Protein AF-A0A945I7U2-F1 (afdb_monomer_lite)

Sequence (78 aa):
LLTTLYGALIANLVALPIATKLKKKTEIERNTKSMIIEAVTQIQAKTSHKVVAEYLEVYLPDSQRPATPIGEAEQSAE

Radius of gyration: 22.03 Å; chains: 1; bounding box: 55×35×50 Å

Secondary structure (DSSP, 8-state):
-HHHHHHHHHIIIIIHHHHHHHHHHHHHHHHHHHHHHHHHHHHHTT--HHHHHHHHHHTS-GGGS-SS-TTTTTTT--

Foldseek 3Di:
DVVVVVVVCCCVVPVVVVVVVVVVVVVLVVLVVVLVVQLVVCVVVVHPPLVNVVSSLVSDDPVPPDPDNPVVPPVVPD

pLDDT: mean 76.95, std 15.35, range [39.22, 93.69]

Structure (mmCIF, N/CA/C/O backbone):
data_AF-A0A945I7U2-F1
#
_entry.id   AF-A0A945I7U2-F1
#
loop_
_atom_site.group_PDB
_atom_site.id
_atom_site.type_symbol
_atom_site.label_atom_id
_atom_site.label_alt_id
_atom_site.label_comp_id
_atom_site.label_asym_id
_atom_site.label_entity_id
_atom_site.label_seq_id
_atom_site.pdbx_PDB_ins_code
_atom_site.Cartn_x
_atom_site.Cartn_y
_atom_site.Cartn_z
_atom_site.occupancy
_atom_site.B_iso_or_equiv
_atom_site.auth_seq_id
_atom_site.auth_comp_id
_atom_site.auth_asym_id
_atom_site.auth_atom_id
_atom_site.pdbx_PDB_model_num
ATOM 1 N N . LEU A 1 1 ? 21.670 11.859 -26.459 1.00 70.62 1 LEU A N 1
ATOM 2 C CA . LEU A 1 1 ? 20.640 10.899 -26.925 1.00 70.62 1 LEU A CA 1
ATOM 3 C C . LEU A 1 1 ? 20.775 9.524 -26.265 1.00 70.62 1 LEU A C 1
ATOM 5 O O . LEU A 1 1 ? 19.767 9.006 -25.811 1.00 70.62 1 LEU A O 1
ATOM 9 N N . LEU A 1 2 ? 21.981 8.952 -26.125 1.00 82.25 2 LEU A N 1
ATOM 10 C CA . LEU A 1 2 ? 22.167 7.655 -25.445 1.00 82.25 2 LEU A CA 1
ATOM 11 C C . LEU A 1 2 ? 21.850 7.697 -23.939 1.00 82.25 2 LEU A C 1
ATOM 13 O O . LEU A 1 2 ? 21.169 6.816 -23.432 1.00 82.25 2 LEU A O 1
ATOM 17 N N . THR A 1 3 ? 22.250 8.760 -23.238 1.00 87.62 3 THR A N 1
ATOM 18 C CA . THR A 1 3 ? 21.875 8.987 -21.829 1.00 87.62 3 THR A CA 1
ATOM 19 C C . THR A 1 3 ? 20.361 9.15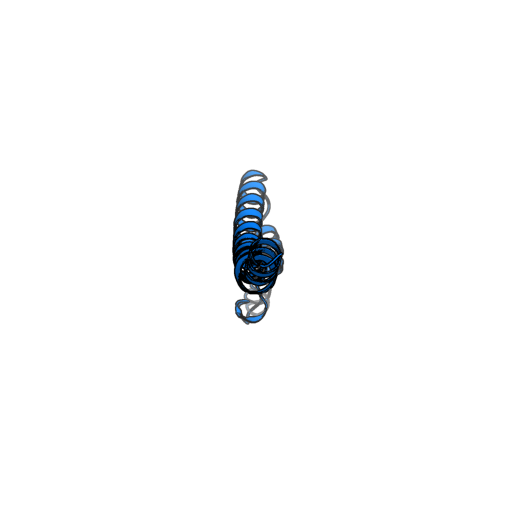8 -21.647 1.00 87.62 3 THR A C 1
ATOM 21 O O . THR A 1 3 ? 19.797 8.690 -20.663 1.00 87.62 3 THR A O 1
ATOM 24 N N . THR A 1 4 ? 19.681 9.754 -22.631 1.00 88.00 4 THR A N 1
ATOM 25 C CA . THR A 1 4 ? 18.216 9.900 -22.675 1.00 88.00 4 THR A CA 1
ATOM 26 C C . THR A 1 4 ? 17.516 8.556 -22.894 1.00 88.00 4 THR A C 1
ATOM 28 O O . THR A 1 4 ? 16.549 8.249 -22.202 1.00 88.00 4 THR A O 1
ATOM 31 N N . LEU A 1 5 ? 18.035 7.726 -23.808 1.00 88.19 5 LEU A N 1
ATOM 32 C CA . LEU A 1 5 ? 17.553 6.361 -24.032 1.00 88.19 5 LEU A CA 1
ATOM 33 C C . LEU A 1 5 ? 17.751 5.490 -22.782 1.00 88.19 5 LEU A C 1
ATOM 35 O O . LEU A 1 5 ? 16.842 4.766 -22.384 1.00 88.19 5 LEU A O 1
ATOM 39 N N . TYR A 1 6 ? 18.910 5.597 -22.130 1.00 90.31 6 TYR A N 1
ATOM 40 C CA . TYR A 1 6 ? 19.222 4.848 -20.913 1.00 90.31 6 TYR A CA 1
ATOM 41 C C . TYR A 1 6 ? 18.286 5.225 -19.754 1.00 90.31 6 TYR A C 1
ATOM 43 O O . TYR A 1 6 ? 17.770 4.351 -19.060 1.00 90.31 6 TYR A O 1
ATOM 51 N N . GLY A 1 7 ? 17.977 6.518 -19.605 1.00 90.69 7 GLY A N 1
ATOM 52 C CA . GLY A 1 7 ? 16.982 6.998 -18.644 1.00 90.69 7 GLY A CA 1
ATOM 53 C C . GLY A 1 7 ? 15.574 6.462 -18.923 1.00 90.69 7 GLY A C 1
ATOM 54 O O . GLY A 1 7 ? 14.916 5.977 -18.005 1.00 90.69 7 GLY A O 1
ATOM 55 N N . ALA A 1 8 ? 15.129 6.478 -20.184 1.00 91.00 8 ALA A N 1
ATOM 56 C CA . ALA A 1 8 ? 13.821 5.946 -20.571 1.00 91.00 8 ALA A CA 1
ATOM 57 C C . ALA A 1 8 ? 13.707 4.427 -20.341 1.00 91.00 8 ALA A C 1
ATOM 59 O O . ALA A 1 8 ? 12.657 3.947 -19.910 1.00 91.00 8 ALA A O 1
ATOM 60 N N . LEU A 1 9 ? 14.784 3.671 -20.580 1.00 91.56 9 LEU A N 1
ATOM 61 C CA . LEU A 1 9 ? 14.827 2.232 -20.314 1.00 91.56 9 LEU A CA 1
ATOM 62 C C . LEU A 1 9 ? 14.750 1.930 -18.814 1.00 91.56 9 LEU A C 1
ATOM 64 O O . LEU A 1 9 ? 13.922 1.121 -18.403 1.00 91.56 9 LEU A O 1
ATOM 68 N N . ILE A 1 10 ? 15.547 2.606 -17.981 1.00 91.31 10 ILE A N 1
ATOM 69 C CA . ILE A 1 10 ? 15.533 2.394 -16.523 1.00 91.31 10 ILE A CA 1
ATOM 70 C C . ILE A 1 10 ? 14.193 2.817 -15.914 1.00 91.31 10 ILE A C 1
ATOM 72 O O . ILE A 1 10 ? 13.646 2.103 -15.070 1.00 91.31 10 ILE A O 1
ATOM 76 N N . ALA A 1 11 ? 13.632 3.948 -16.349 1.00 90.75 11 ALA A N 1
ATOM 77 C CA . ALA A 1 11 ? 12.351 4.433 -15.846 1.00 90.75 11 ALA A CA 1
ATOM 78 C C . ALA A 1 11 ? 11.234 3.407 -16.085 1.00 90.75 11 ALA A C 1
ATOM 80 O O . ALA A 1 11 ? 10.514 3.038 -15.156 1.00 90.75 11 ALA A O 1
ATOM 81 N N . ASN A 1 12 ? 11.131 2.894 -17.312 1.00 90.50 12 ASN A N 1
ATOM 82 C CA . ASN A 1 12 ? 10.025 2.021 -17.685 1.00 90.50 12 ASN A CA 1
ATOM 83 C C . ASN A 1 12 ? 10.219 0.562 -17.251 1.00 90.50 12 ASN A C 1
ATOM 85 O O . ASN A 1 12 ? 9.251 -0.089 -16.862 1.00 90.50 12 ASN A O 1
ATOM 89 N N . LEU A 1 13 ? 11.450 0.044 -17.288 1.00 88.88 13 LEU A N 1
ATOM 90 C CA . LEU A 1 13 ? 11.726 -1.368 -16.997 1.00 88.88 13 LEU A CA 1
ATOM 91 C C . LEU A 1 13 ? 12.054 -1.640 -15.530 1.00 88.88 13 LEU A C 1
ATOM 93 O O . LEU A 1 13 ? 11.871 -2.764 -15.074 1.00 88.88 13 LEU A O 1
ATOM 97 N N . VAL A 1 14 ? 12.540 -0.643 -14.784 1.00 90.19 14 VAL A N 1
ATOM 98 C CA . VAL A 1 14 ? 12.990 -0.830 -13.396 1.00 90.19 14 VAL A CA 1
ATOM 99 C C . VAL A 1 14 ? 12.145 -0.002 -12.436 1.00 90.19 14 VAL A C 1
ATOM 101 O O . VAL A 1 14 ? 11.526 -0.556 -11.527 1.00 90.19 14 VAL A O 1
ATOM 104 N N . ALA A 1 15 ? 12.050 1.312 -12.645 1.00 91.94 15 ALA A N 1
ATOM 105 C CA . ALA A 1 15 ? 11.372 2.187 -11.689 1.00 91.94 15 ALA A CA 1
ATOM 106 C C . ALA A 1 15 ? 9.852 1.943 -11.632 1.00 91.94 15 ALA A C 1
ATOM 108 O O . ALA A 1 15 ? 9.299 1.814 -10.539 1.00 91.94 15 ALA A O 1
ATOM 109 N N . LEU A 1 16 ? 9.175 1.806 -12.780 1.00 92.12 16 LEU A N 1
ATOM 110 C CA . LEU A 1 16 ? 7.732 1.525 -12.837 1.00 92.12 16 LEU A CA 1
ATOM 111 C C . LEU A 1 16 ? 7.313 0.215 -12.136 1.00 92.12 16 LEU A C 1
ATOM 113 O O . LEU A 1 16 ? 6.382 0.258 -11.319 1.00 92.12 16 LEU A O 1
ATOM 117 N N . PRO A 1 17 ? 7.946 -0.952 -12.380 1.00 92.44 17 PRO A N 1
ATOM 118 C CA . PRO A 1 17 ? 7.556 -2.176 -11.682 1.00 92.44 17 PRO A CA 1
ATOM 119 C C . PRO A 1 17 ? 7.876 -2.130 -10.184 1.00 92.44 17 PRO A C 1
ATOM 121 O O . PRO A 1 17 ? 7.098 -2.667 -9.391 1.00 92.44 17 PRO A O 1
ATOM 124 N N . ILE A 1 18 ? 8.960 -1.459 -9.772 1.00 93.19 18 ILE A N 1
ATOM 125 C CA . ILE A 1 18 ? 9.272 -1.249 -8.349 1.00 93.19 18 ILE A CA 1
ATOM 126 C C . ILE A 1 18 ? 8.191 -0.388 -7.691 1.00 93.19 18 ILE A C 1
ATOM 128 O O . ILE A 1 18 ? 7.636 -0.789 -6.667 1.00 93.19 18 ILE A O 1
ATOM 132 N N . ALA A 1 19 ? 7.830 0.741 -8.304 1.00 93.00 19 ALA A N 1
ATOM 133 C CA . ALA A 1 19 ? 6.778 1.623 -7.804 1.00 93.00 19 ALA A CA 1
ATOM 134 C C . ALA A 1 19 ? 5.435 0.888 -7.686 1.00 93.00 19 ALA A C 1
ATOM 136 O O . ALA A 1 19 ? 4.745 1.007 -6.676 1.00 93.00 19 ALA A O 1
ATOM 137 N N . THR A 1 20 ? 5.090 0.063 -8.677 1.00 93.00 20 THR A N 1
ATOM 138 C CA . THR A 1 20 ? 3.844 -0.717 -8.670 1.00 93.00 20 THR A CA 1
ATOM 139 C C . THR A 1 20 ? 3.834 -1.766 -7.557 1.00 93.00 20 THR A C 1
ATOM 141 O O . THR A 1 20 ? 2.835 -1.909 -6.852 1.00 93.00 20 THR A O 1
ATOM 144 N N . LYS A 1 21 ? 4.941 -2.493 -7.357 1.00 92.25 21 LYS A N 1
ATOM 145 C CA . LYS A 1 21 ? 5.068 -3.473 -6.264 1.00 92.25 21 LYS A CA 1
ATOM 146 C C . LYS A 1 21 ? 4.974 -2.807 -4.895 1.00 92.25 21 LYS A C 1
ATOM 148 O O . LYS A 1 21 ? 4.306 -3.339 -4.009 1.00 92.25 21 LYS A O 1
ATOM 153 N N . LEU A 1 22 ? 5.617 -1.654 -4.734 1.00 92.75 22 LEU A N 1
ATOM 154 C CA . LEU A 1 22 ? 5.585 -0.906 -3.485 1.00 92.75 22 LEU A CA 1
ATOM 155 C C . LEU A 1 22 ? 4.174 -0.387 -3.204 1.00 92.75 22 LEU A C 1
ATOM 157 O O . LEU A 1 22 ? 3.647 -0.631 -2.126 1.00 92.75 22 LEU A O 1
ATOM 161 N N . LYS A 1 23 ? 3.517 0.204 -4.209 1.00 93.69 23 LYS A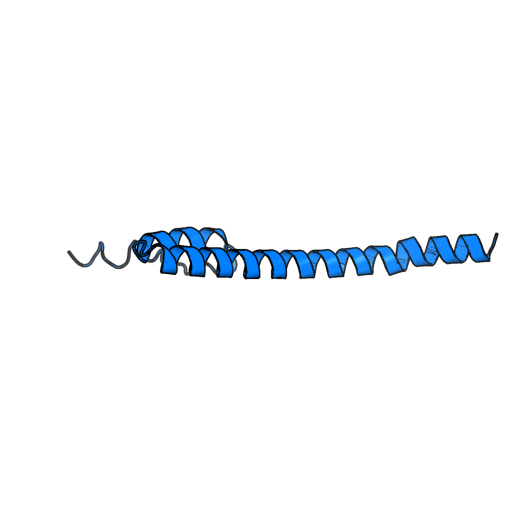 N 1
ATOM 162 C CA . LYS A 1 23 ? 2.136 0.686 -4.102 1.00 93.69 23 LYS A CA 1
ATOM 163 C C . LYS A 1 23 ? 1.169 -0.427 -3.694 1.00 93.69 23 LYS A C 1
ATOM 165 O O . LYS A 1 23 ? 0.373 -0.213 -2.789 1.00 93.69 23 LYS A O 1
ATOM 170 N N . LYS A 1 24 ? 1.287 -1.624 -4.284 1.00 92.94 24 LYS A N 1
ATOM 171 C CA . LYS A 1 24 ? 0.479 -2.794 -3.891 1.00 92.94 24 LYS A CA 1
ATOM 172 C C . LYS A 1 24 ? 0.683 -3.178 -2.423 1.00 92.94 24 LYS A C 1
ATOM 174 O O . LYS A 1 24 ? -0.288 -3.418 -1.717 1.00 92.94 24 LYS A O 1
ATOM 179 N N . LYS A 1 25 ? 1.932 -3.220 -1.943 1.00 91.69 25 LYS A N 1
ATOM 180 C CA . LYS A 1 25 ? 2.218 -3.490 -0.521 1.00 91.69 25 LYS A CA 1
ATOM 181 C C . LYS A 1 25 ? 1.643 -2.404 0.388 1.00 91.69 25 LYS A C 1
ATOM 183 O O . LYS A 1 25 ? 1.018 -2.725 1.392 1.00 91.69 25 LYS A O 1
ATOM 188 N N . THR A 1 26 ? 1.812 -1.138 0.016 1.00 93.69 26 THR A N 1
ATOM 189 C CA . THR A 1 26 ? 1.267 -0.001 0.763 1.00 93.69 26 THR A CA 1
ATOM 190 C C . THR A 1 26 ? -0.254 -0.044 0.844 1.00 93.69 26 THR A C 1
ATOM 192 O O . THR A 1 26 ? -0.805 0.277 1.887 1.00 93.69 26 THR A O 1
ATOM 195 N N . GLU A 1 27 ? -0.941 -0.443 -0.224 1.00 92.38 27 GLU A N 1
ATOM 196 C CA . GLU A 1 27 ? -2.401 -0.562 -0.240 1.00 92.38 27 GLU A CA 1
ATOM 197 C C . GLU A 1 27 ? -2.896 -1.637 0.733 1.00 92.38 27 GLU A C 1
ATOM 199 O O . GLU A 1 27 ? -3.789 -1.370 1.534 1.00 92.38 27 GLU A O 1
ATOM 204 N N . ILE A 1 28 ? -2.247 -2.806 0.750 1.00 89.44 28 ILE A N 1
ATOM 205 C CA . ILE A 1 28 ? -2.551 -3.870 1.717 1.00 89.44 28 ILE A CA 1
ATOM 206 C C . ILE A 1 28 ? -2.356 -3.360 3.149 1.00 89.44 28 ILE A C 1
ATOM 208 O O . ILE A 1 28 ? -3.266 -3.461 3.968 1.00 89.44 28 ILE A O 1
ATOM 212 N N . GLU A 1 29 ? -1.204 -2.752 3.449 1.00 90.06 29 GLU A N 1
ATOM 213 C CA . GLU A 1 29 ? -0.945 -2.210 4.788 1.00 90.06 29 GLU A CA 1
ATOM 214 C C . GLU A 1 29 ? -1.918 -1.098 5.183 1.00 90.06 29 GLU A C 1
ATOM 216 O O . GLU A 1 29 ? -2.307 -1.001 6.348 1.00 90.06 29 GLU A O 1
ATOM 221 N N . ARG A 1 30 ? -2.294 -0.237 4.233 1.00 92.75 30 ARG A N 1
ATOM 222 C CA . ARG A 1 30 ? -3.255 0.842 4.459 1.00 92.75 30 ARG A CA 1
ATOM 223 C C . ARG A 1 30 ? -4.613 0.272 4.838 1.00 92.75 30 ARG A C 1
ATOM 225 O O . ARG A 1 30 ? -5.198 0.754 5.801 1.00 92.75 30 ARG A O 1
ATOM 232 N N . ASN A 1 31 ? -5.076 -0.758 4.135 1.00 88.69 31 ASN A N 1
ATOM 233 C CA . ASN A 1 31 ? -6.349 -1.410 4.426 1.00 88.69 31 ASN A CA 1
ATOM 234 C C . ASN A 1 31 ? -6.327 -2.071 5.811 1.00 88.69 31 ASN A C 1
ATOM 236 O O . ASN A 1 31 ? -7.242 -1.850 6.599 1.00 88.69 31 ASN A O 1
ATOM 240 N N . THR A 1 32 ? -5.251 -2.786 6.161 1.00 87.50 32 THR A N 1
ATOM 241 C CA . THR A 1 32 ? -5.092 -3.376 7.503 1.00 87.50 32 THR A CA 1
ATOM 242 C C . THR A 1 32 ? -5.111 -2.312 8.601 1.00 87.50 32 THR A C 1
ATOM 244 O O . THR A 1 32 ? -5.803 -2.466 9.604 1.00 87.50 32 THR A O 1
ATOM 247 N N . LYS A 1 33 ? -4.384 -1.204 8.419 1.00 89.88 33 LYS A N 1
ATOM 248 C CA . LYS A 1 33 ? -4.360 -0.102 9.393 1.00 89.88 33 LYS A CA 1
ATOM 249 C C . LYS A 1 33 ? -5.721 0.593 9.498 1.00 89.88 33 LYS A C 1
ATOM 251 O O . LYS A 1 33 ? -6.127 0.926 10.605 1.00 89.88 33 LYS A O 1
ATOM 256 N N . SER A 1 34 ? -6.432 0.774 8.382 1.00 89.31 34 SER A N 1
ATOM 257 C CA . SER A 1 34 ? -7.784 1.349 8.366 1.00 89.31 34 SER A CA 1
ATOM 258 C C . SER A 1 34 ? -8.760 0.493 9.171 1.00 89.31 34 SER A C 1
ATOM 260 O O . SER A 1 34 ? -9.443 1.018 10.045 1.00 89.31 34 SER A O 1
ATOM 262 N N . MET A 1 35 ? -8.745 -0.828 8.956 1.00 86.12 35 MET A N 1
ATOM 263 C CA . MET A 1 35 ? -9.570 -1.777 9.710 1.00 86.12 35 MET A CA 1
ATOM 264 C C . MET A 1 35 ? -9.289 -1.692 11.219 1.00 86.12 35 MET A C 1
ATOM 266 O O . MET A 1 35 ? -10.220 -1.640 12.016 1.00 86.12 35 MET A O 1
ATOM 270 N N . ILE A 1 36 ? -8.015 -1.628 11.629 1.00 87.25 36 ILE A N 1
ATOM 271 C CA . ILE A 1 36 ? -7.644 -1.507 13.051 1.00 87.25 36 ILE A CA 1
ATOM 272 C C . ILE A 1 36 ? -8.181 -0.204 13.655 1.00 87.25 36 ILE A C 1
ATOM 274 O O . ILE A 1 36 ? -8.688 -0.215 14.776 1.00 87.25 36 ILE A O 1
ATOM 278 N N . ILE A 1 37 ? -8.079 0.915 12.934 1.00 89.06 37 ILE A N 1
ATOM 279 C CA . ILE A 1 37 ? -8.588 2.208 13.409 1.00 89.06 37 ILE A CA 1
ATOM 280 C C . ILE A 1 37 ? -10.104 2.136 13.601 1.00 89.06 37 ILE A C 1
ATOM 282 O O . ILE A 1 37 ? -10.590 2.507 14.666 1.00 89.06 37 ILE A O 1
ATOM 286 N N . GLU A 1 38 ? -10.838 1.606 12.623 1.00 84.75 38 GLU A N 1
ATOM 287 C CA . GLU A 1 38 ? -12.290 1.435 12.732 1.00 84.75 38 GLU A CA 1
ATOM 288 C C . GLU A 1 38 ? -12.671 0.507 13.888 1.00 84.75 38 GLU A C 1
ATOM 290 O O . GLU A 1 38 ? -13.557 0.848 14.670 1.00 84.75 38 GLU A O 1
ATOM 295 N N . ALA A 1 39 ? -11.955 -0.605 14.075 1.00 83.06 39 ALA A N 1
ATOM 296 C CA . ALA A 1 39 ? -12.158 -1.505 15.208 1.00 83.06 39 ALA A CA 1
ATOM 297 C C . ALA A 1 39 ? -12.009 -0.767 16.548 1.00 83.06 39 ALA A C 1
ATOM 299 O O . ALA A 1 39 ? -12.866 -0.859 17.426 1.00 83.06 39 ALA A O 1
ATOM 300 N N . VAL A 1 40 ? -10.938 0.015 16.698 1.00 86.56 40 VAL A N 1
ATOM 301 C CA . VAL A 1 40 ? -10.654 0.780 17.918 1.00 86.56 40 VAL A CA 1
ATOM 302 C C . VAL A 1 40 ? -11.680 1.896 18.137 1.00 86.56 40 VAL A C 1
ATOM 304 O O . VAL A 1 40 ? -12.083 2.139 19.276 1.00 86.56 40 VAL A O 1
ATOM 307 N N . THR A 1 41 ? -12.141 2.565 17.079 1.00 85.44 41 THR A N 1
ATOM 308 C CA . THR A 1 41 ? -13.218 3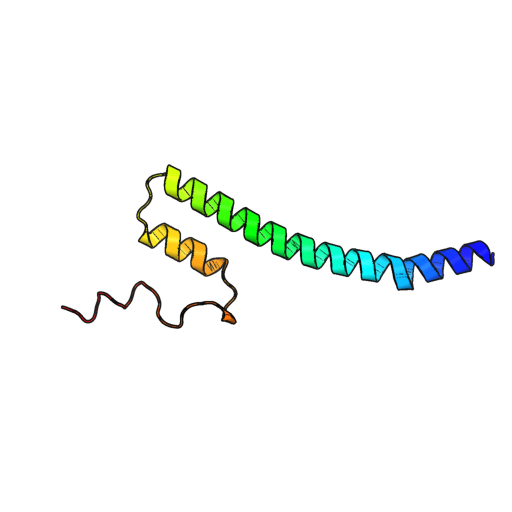.561 17.160 1.00 85.44 41 THR A CA 1
ATOM 309 C C . THR A 1 41 ? -14.535 2.925 17.602 1.00 85.44 41 THR A C 1
ATOM 311 O O . THR A 1 41 ? -15.221 3.482 18.457 1.00 85.44 41 THR A O 1
ATOM 314 N N . GLN A 1 42 ? -14.871 1.739 17.093 1.00 82.50 42 GLN A N 1
ATOM 315 C CA . GLN A 1 42 ? -16.094 1.031 17.472 1.00 82.50 42 GLN A CA 1
ATOM 316 C C . GLN A 1 42 ? -16.064 0.523 18.919 1.00 82.50 42 GLN A C 1
ATOM 318 O O . GLN A 1 42 ? -17.060 0.620 19.633 1.00 82.50 42 GLN A O 1
ATOM 323 N N . ILE A 1 43 ? -14.906 0.054 19.394 1.00 82.62 43 ILE A N 1
ATOM 324 C CA . ILE A 1 43 ? -14.723 -0.307 20.809 1.00 82.62 43 ILE A CA 1
ATOM 325 C C . ILE A 1 43 ? -14.952 0.921 21.705 1.00 82.62 43 ILE A C 1
ATOM 327 O O . ILE A 1 43 ? -15.652 0.831 22.715 1.00 82.62 43 ILE A O 1
ATOM 331 N N . GLN A 1 44 ? -14.415 2.085 21.323 1.00 79.44 44 GLN A N 1
ATOM 332 C CA . GLN A 1 44 ? -14.606 3.337 22.069 1.00 79.44 44 GLN A CA 1
ATOM 333 C C . GLN A 1 44 ? -16.058 3.826 22.061 1.00 79.44 44 GLN A C 1
ATOM 335 O O . GLN A 1 44 ? -16.521 4.369 23.062 1.00 79.44 44 GLN A O 1
ATOM 340 N N . ALA A 1 45 ? -16.794 3.604 20.971 1.00 80.62 45 ALA A N 1
ATOM 341 C CA . ALA A 1 45 ? -18.208 3.955 20.857 1.00 80.62 45 ALA A CA 1
ATOM 342 C C . ALA A 1 45 ? -19.139 3.056 21.701 1.00 80.62 45 ALA A C 1
ATOM 344 O O . ALA A 1 45 ? -20.347 3.294 21.743 1.00 80.62 45 ALA A O 1
ATOM 345 N N . LYS A 1 46 ? -18.590 2.059 22.418 1.00 67.38 46 LYS A N 1
ATOM 346 C CA . LYS A 1 46 ? -19.330 1.109 23.265 1.00 67.38 46 LYS A CA 1
ATOM 347 C C . LYS A 1 46 ? -20.409 0.338 22.485 1.00 67.38 46 LYS A C 1
ATOM 349 O O . LYS A 1 46 ? -21.440 -0.040 23.044 1.00 67.38 46 LYS A O 1
ATOM 354 N N . THR A 1 47 ? -20.169 0.118 21.192 1.00 64.69 47 THR A N 1
ATOM 355 C CA . THR A 1 47 ? -21.055 -0.618 20.285 1.00 64.69 47 THR A CA 1
ATOM 356 C C . THR A 1 47 ? -21.039 -2.116 20.624 1.00 64.69 47 THR A C 1
ATOM 358 O O . THR A 1 47 ? -20.033 -2.644 21.098 1.00 64.69 47 THR A O 1
ATOM 361 N N . SER A 1 48 ? -22.153 -2.825 20.402 1.00 69.75 48 SER A N 1
ATOM 362 C CA . SER A 1 48 ? -22.238 -4.274 20.663 1.00 69.75 48 SER A CA 1
ATOM 363 C C . SER A 1 48 ? -21.192 -5.050 19.853 1.00 69.75 48 SER A C 1
ATOM 365 O O . SER A 1 48 ? -21.077 -4.856 18.644 1.00 69.75 48 SER A O 1
ATOM 367 N N . HIS A 1 49 ? -20.463 -5.964 20.502 1.00 66.81 49 HIS A N 1
ATOM 368 C CA . HIS A 1 49 ? -19.364 -6.739 19.909 1.00 66.81 49 HIS A CA 1
ATOM 369 C C . HIS A 1 49 ? -19.757 -7.497 18.625 1.00 66.81 49 HIS A C 1
ATOM 371 O O . HIS A 1 49 ? -18.919 -7.641 17.738 1.00 66.81 49 HIS A O 1
ATOM 377 N N . LYS A 1 50 ? -21.030 -7.916 18.487 1.00 66.50 50 LYS A N 1
ATOM 378 C CA . LYS A 1 50 ? -21.560 -8.549 17.260 1.00 66.50 50 LYS A CA 1
ATOM 379 C C . LYS A 1 50 ? -21.474 -7.613 16.047 1.00 66.50 50 LYS A C 1
ATOM 381 O O . LYS A 1 50 ? -21.039 -8.032 14.984 1.00 66.50 50 LYS A O 1
ATOM 386 N N . VAL A 1 51 ? -21.804 -6.336 16.238 1.00 68.69 51 VAL A N 1
ATOM 387 C CA . VAL A 1 51 ? -21.793 -5.320 15.175 1.00 68.69 51 VAL A CA 1
ATOM 388 C C . VAL A 1 51 ? -20.360 -5.008 14.740 1.00 68.69 51 VAL A C 1
ATOM 390 O O . VAL A 1 51 ? -20.074 -4.897 13.554 1.00 68.69 51 VAL A O 1
ATOM 393 N N . VAL A 1 52 ? -19.427 -4.918 15.692 1.00 69.00 52 VAL A N 1
ATOM 394 C CA . VAL A 1 52 ? -18.002 -4.698 15.387 1.00 69.00 52 VAL A CA 1
ATOM 395 C C . VAL A 1 52 ? -17.423 -5.863 14.582 1.00 69.00 52 VAL A C 1
ATOM 397 O O . VAL A 1 52 ? -16.652 -5.637 13.655 1.00 69.00 52 VAL A O 1
ATOM 400 N N . ALA A 1 53 ? -17.813 -7.097 14.901 1.00 70.12 53 ALA A N 1
ATOM 401 C CA . ALA A 1 53 ? -17.331 -8.276 14.195 1.00 70.12 53 ALA A CA 1
ATOM 402 C C . ALA A 1 53 ? -17.842 -8.346 12.744 1.00 70.12 53 ALA A C 1
ATOM 404 O O . ALA A 1 53 ? -17.049 -8.607 11.844 1.00 70.12 53 ALA A O 1
ATOM 405 N N . GLU A 1 54 ? -19.109 -8.003 12.503 1.00 68.81 54 GLU A N 1
ATOM 406 C CA . GLU A 1 54 ? -19.692 -7.927 11.154 1.00 68.81 54 GLU A CA 1
ATOM 407 C C . GLU A 1 54 ? -18.996 -6.863 10.282 1.00 68.81 54 GLU A C 1
ATOM 409 O O . GLU A 1 54 ? -18.672 -7.112 9.121 1.00 68.81 54 GLU A O 1
ATOM 414 N N . TYR A 1 55 ? -18.653 -5.698 10.850 1.00 68.75 55 TYR A N 1
ATOM 415 C CA . TYR A 1 55 ? -17.863 -4.687 10.134 1.00 68.75 55 TYR A CA 1
ATOM 416 C C . TYR A 1 55 ? -16.440 -5.164 9.808 1.00 68.75 55 TYR A C 1
ATOM 418 O O . TYR A 1 55 ? -15.914 -4.842 8.742 1.00 68.75 55 TYR A O 1
ATOM 426 N N . LEU A 1 56 ? -15.810 -5.938 10.695 1.00 68.69 56 LEU A N 1
ATOM 427 C CA . LEU A 1 56 ? -14.458 -6.467 10.484 1.00 68.69 56 LEU A CA 1
ATOM 428 C C . LEU A 1 56 ? -14.424 -7.623 9.467 1.00 68.69 56 LEU A C 1
ATOM 430 O O . LEU A 1 56 ? -13.424 -7.768 8.761 1.00 68.69 56 LEU A O 1
ATOM 434 N N . GLU A 1 57 ? -15.505 -8.398 9.329 1.00 69.06 57 GLU A N 1
ATOM 435 C CA . GLU A 1 57 ? -15.638 -9.467 8.323 1.00 69.06 57 GLU A CA 1
ATOM 436 C C . GLU A 1 57 ? -15.584 -8.943 6.878 1.00 69.06 57 GLU A C 1
ATOM 438 O O . GLU A 1 57 ? -15.049 -9.622 5.993 1.00 69.06 57 GLU A O 1
ATOM 443 N N . VAL A 1 58 ? -16.058 -7.713 6.634 1.00 72.94 58 VAL A N 1
ATOM 444 C CA . VAL A 1 58 ? -16.014 -7.053 5.312 1.00 72.94 58 VAL A CA 1
ATOM 445 C C . VAL A 1 58 ? -14.579 -6.764 4.866 1.00 72.94 58 VAL A C 1
ATOM 447 O O . VAL A 1 58 ? -14.267 -6.817 3.676 1.00 72.94 58 VAL A O 1
ATOM 450 N N . TYR A 1 59 ? -13.681 -6.498 5.813 1.00 69.38 59 TYR A N 1
ATOM 451 C CA . TYR A 1 59 ? -12.274 -6.225 5.524 1.00 69.38 59 TYR A CA 1
ATOM 452 C C . TYR A 1 59 ? -11.416 -7.494 5.416 1.00 69.38 59 TYR A C 1
ATOM 454 O O . TYR A 1 59 ? -10.234 -7.404 5.062 1.00 69.38 59 TYR A O 1
ATOM 462 N N . LEU A 1 60 ? -11.984 -8.669 5.708 1.00 70.62 60 LEU A N 1
ATOM 463 C CA . LEU A 1 60 ? -11.280 -9.938 5.619 1.00 70.62 60 LEU A CA 1
ATOM 464 C C . LEU A 1 60 ? -11.448 -10.544 4.211 1.00 70.62 60 LEU A C 1
ATOM 466 O O . LEU A 1 60 ? -12.578 -10.697 3.734 1.00 70.62 60 LEU A O 1
ATOM 470 N N . PRO A 1 61 ? -10.345 -10.897 3.519 1.00 64.94 61 PRO A N 1
ATOM 471 C CA . PRO A 1 61 ? -10.427 -11.574 2.229 1.00 64.94 61 PRO A CA 1
ATOM 472 C C . PRO A 1 61 ? -11.145 -12.919 2.389 1.00 64.94 61 PRO A C 1
ATOM 474 O O . PRO A 1 61 ? -10.910 -13.618 3.374 1.00 64.94 61 PRO A O 1
ATOM 477 N N . ASP A 1 62 ? -11.976 -13.304 1.412 1.00 63.16 62 ASP A N 1
ATOM 478 C CA . ASP A 1 62 ? -12.855 -14.492 1.474 1.00 63.16 62 ASP A CA 1
ATOM 479 C C . ASP A 1 62 ? -12.126 -15.777 1.913 1.00 63.16 62 ASP A C 1
ATOM 481 O O . ASP A 1 62 ? -12.699 -16.626 2.585 1.00 63.16 62 ASP A O 1
ATOM 485 N N . SER A 1 63 ? -10.831 -15.898 1.595 1.00 61.66 63 SER A N 1
ATOM 486 C CA . SER A 1 63 ? -9.987 -17.044 1.963 1.00 61.66 63 SER A CA 1
ATOM 487 C C . SER A 1 63 ? -9.643 -17.145 3.455 1.00 61.66 63 SER A C 1
ATOM 489 O O . SER A 1 63 ? -9.169 -18.194 3.884 1.00 61.66 63 SER A O 1
ATOM 491 N N . GLN A 1 64 ? -9.790 -16.065 4.222 1.00 63.78 64 GLN A N 1
ATOM 492 C CA . GLN A 1 64 ? -9.517 -16.023 5.661 1.00 63.78 64 GLN A CA 1
ATOM 493 C C . GLN A 1 64 ? -10.793 -15.871 6.491 1.00 63.78 64 GLN A C 1
ATOM 495 O O . GLN A 1 64 ? -10.706 -15.8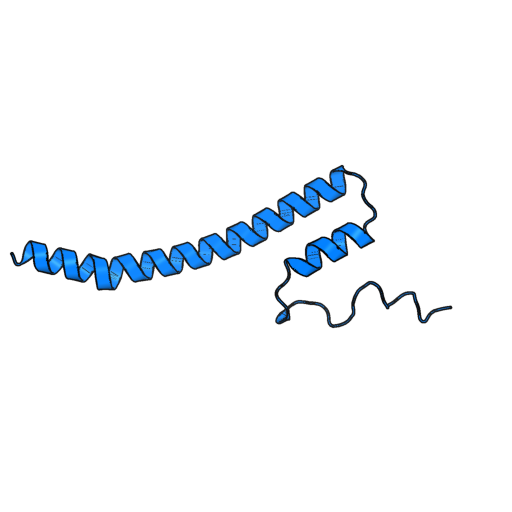88 7.718 1.00 63.78 64 GLN A O 1
ATOM 500 N N . ARG A 1 65 ? -11.970 -15.750 5.853 1.00 63.78 65 ARG A N 1
ATOM 501 C CA . ARG A 1 65 ? -13.236 -15.784 6.587 1.00 63.78 65 ARG A CA 1
ATOM 502 C C . ARG A 1 65 ? -13.391 -17.159 7.241 1.00 63.78 65 ARG A C 1
ATOM 504 O O . ARG A 1 65 ? -13.277 -18.168 6.540 1.00 63.78 65 ARG A O 1
ATOM 511 N N . PRO A 1 66 ? -13.610 -17.233 8.566 1.00 59.94 66 PRO A N 1
ATOM 512 C CA . PRO A 1 66 ? -13.970 -18.497 9.184 1.00 59.94 66 PRO A CA 1
ATOM 513 C C . PRO A 1 66 ? -15.253 -18.998 8.512 1.00 59.94 66 PRO A C 1
ATOM 515 O O . PRO A 1 66 ? -16.202 -18.241 8.336 1.00 59.94 66 PRO A O 1
ATOM 518 N N . ALA A 1 67 ? -15.283 -20.273 8.121 1.00 55.81 67 ALA A N 1
ATOM 519 C CA . ALA A 1 67 ? -16.427 -20.899 7.447 1.00 55.81 67 ALA A CA 1
A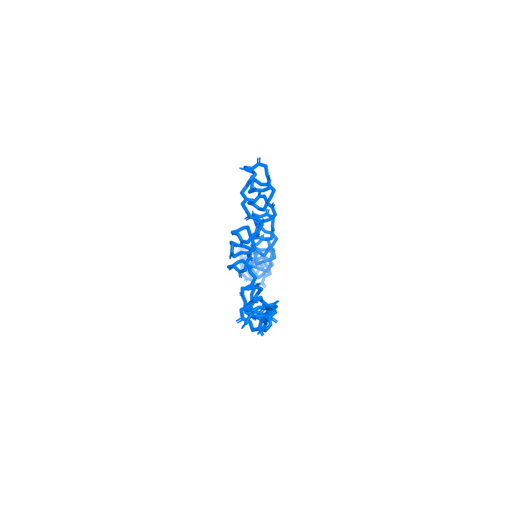TOM 520 C C . ALA A 1 67 ? -17.708 -20.940 8.309 1.00 55.81 67 ALA A C 1
ATOM 522 O O . ALA A 1 67 ? -18.744 -21.412 7.854 1.00 55.81 67 ALA A O 1
ATOM 523 N N . THR A 1 68 ? -17.633 -20.456 9.547 1.00 54.16 68 THR A N 1
ATOM 524 C CA . THR A 1 68 ? -18.751 -20.324 10.468 1.00 54.16 68 THR A CA 1
ATOM 525 C C . THR A 1 68 ? -18.969 -18.835 10.716 1.00 54.16 68 THR A C 1
ATOM 527 O O . THR A 1 68 ? -18.156 -18.232 11.427 1.00 54.16 68 THR A O 1
ATOM 530 N N . PRO A 1 69 ? -20.023 -18.219 10.152 1.00 56.25 69 PRO A N 1
ATOM 531 C CA . PRO A 1 69 ? -20.443 -16.909 10.611 1.00 56.25 69 PRO A CA 1
ATOM 532 C C . PRO A 1 69 ? -20.736 -17.032 12.107 1.00 56.25 69 PRO A C 1
ATOM 534 O O . PRO A 1 69 ? -21.557 -17.834 12.552 1.00 56.25 69 PRO A O 1
ATOM 537 N N . ILE A 1 70 ? -20.044 -16.227 12.900 1.00 57.72 70 ILE A N 1
ATOM 538 C CA . ILE A 1 70 ? -20.200 -16.093 14.358 1.00 57.72 70 ILE A CA 1
ATOM 539 C C . ILE A 1 70 ? -21.641 -15.742 14.794 1.00 57.72 70 ILE A C 1
ATOM 541 O O . ILE A 1 70 ? -21.931 -15.716 15.988 1.00 57.72 70 ILE A O 1
ATOM 545 N N . GLY A 1 71 ? -22.555 -15.504 13.845 1.00 49.78 71 GLY A N 1
ATOM 546 C CA . GLY A 1 71 ? -23.994 -15.362 14.066 1.00 49.78 71 GLY A CA 1
ATOM 547 C C . GLY A 1 71 ? -24.782 -16.675 14.201 1.00 49.78 71 GLY A C 1
ATOM 548 O O . GLY A 1 71 ? -25.830 -16.657 14.837 1.00 49.78 71 GLY A O 1
ATOM 549 N N . GLU A 1 72 ? -24.300 -17.807 13.671 1.00 51.38 72 GLU A N 1
ATOM 550 C CA . GLU A 1 72 ? -25.079 -19.064 13.626 1.00 51.38 72 GLU A CA 1
ATOM 551 C C . GLU A 1 72 ? -24.844 -19.995 14.831 1.00 51.38 72 GLU A C 1
ATOM 553 O O . GLU A 1 72 ? -25.694 -20.827 15.146 1.00 51.38 72 GLU A O 1
ATOM 558 N N . ALA A 1 73 ? -23.733 -19.838 15.560 1.00 50.44 73 ALA A N 1
ATOM 559 C CA . ALA A 1 73 ? -23.350 -20.748 16.648 1.00 50.44 73 ALA A CA 1
ATOM 560 C C . ALA A 1 73 ? -24.260 -20.699 17.899 1.00 50.44 73 ALA A C 1
ATOM 562 O O . ALA A 1 73 ? -24.152 -21.577 18.750 1.00 50.44 73 ALA A O 1
ATOM 563 N N . GLU A 1 74 ? -25.170 -19.724 18.013 1.00 47.12 74 GLU A N 1
ATOM 564 C CA . GLU A 1 74 ? -26.143 -19.650 19.119 1.00 47.12 74 GLU A CA 1
ATOM 565 C C . GLU A 1 74 ? -27.575 -20.050 18.718 1.00 47.12 74 GLU A C 1
ATOM 567 O O . GLU A 1 74 ? -28.404 -20.253 19.596 1.00 47.12 74 GLU A O 1
ATOM 572 N N . GLN A 1 75 ? -27.892 -20.214 17.427 1.00 45.66 75 GLN A N 1
ATOM 573 C CA . GLN A 1 75 ? -29.280 -20.438 16.981 1.00 45.66 75 GLN A CA 1
ATOM 574 C C . GLN A 1 75 ? -29.684 -21.921 16.882 1.00 45.66 75 GLN A C 1
ATOM 576 O O . GLN A 1 75 ? -30.827 -22.224 16.564 1.00 45.66 75 GLN A O 1
ATOM 581 N N . SER A 1 76 ? -28.758 -22.848 17.154 1.00 47.84 76 SER A N 1
ATOM 582 C CA . SER A 1 76 ? -29.021 -24.301 17.231 1.00 47.84 76 SER A CA 1
ATOM 583 C C . SER A 1 76 ? -28.967 -24.861 18.662 1.00 47.84 76 SER A C 1
ATOM 585 O O . SER A 1 76 ? -28.997 -26.077 18.837 1.00 47.84 76 SER A O 1
ATOM 587 N N . ALA A 1 77 ? -28.846 -23.998 19.678 1.00 46.00 77 ALA A N 1
ATOM 588 C CA . ALA A 1 77 ? -2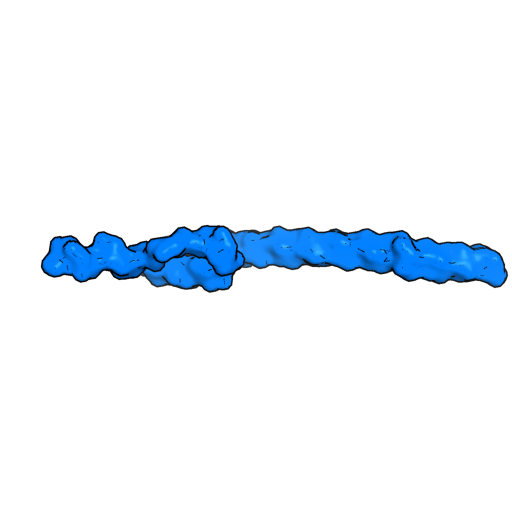8.841 -24.387 21.093 1.00 46.00 77 ALA A CA 1
ATOM 589 C C . ALA A 1 77 ? -30.116 -23.958 21.848 1.00 46.00 77 ALA A C 1
ATOM 591 O O . ALA A 1 77 ? -30.114 -23.956 23.080 1.00 46.00 77 ALA A O 1
ATOM 592 N N . GLU A 1 78 ? -31.190 -23.640 21.119 1.00 39.22 78 GLU A N 1
ATOM 593 C CA . GLU A 1 78 ? -32.555 -23.528 21.650 1.00 39.22 78 GLU A CA 1
ATOM 594 C C . GLU A 1 78 ? -33.506 -24.457 20.886 1.00 39.22 78 GLU A C 1
ATOM 596 O O . GLU A 1 78 ? -33.342 -24.576 19.648 1.00 39.22 78 GLU A O 1
#